Protein AF-D2PUD0-F1 (afdb_monomer_lite)

pLDDT: mean 95.48, std 6.86, range [50.84, 98.81]

Foldseek 3Di:
DDQFDFLFDFDPPFDPVLLVVLVVLVVVLVVLVVVLVVLVVVQVVVVVVLVCLVVVLVVCVVVVNPVVSVCCVVPPRPDAPDPPDRSVVVSVCCCVPPNVVSVVVSQVSCCPRGVSGPPPVVRVVLRVPADPPDPPSDRD

Sequence (140 aa):
MEEKPSPRPRPEGVTDETVQAIGRLTHAMETVIRARGYLYGFHELTGRADNELDEVVELFRTAGHEQFAATIERELLGRNVIDRHWTFQIVDDYDENYFDLFVSLERRAREELADGVKHLREAEMKRDRTTSGKPGHELL

Organism: Kribbella flavida (strain DSM 17836 / JCM 10339 / NBRC 14399) (NCBI:txid479435)

Radius of gyration: 25.52 Å; chains: 1; bounding box: 47×35×74 Å

Structure (mmCIF, N/CA/C/O backbone):
data_AF-D2PUD0-F1
#
_entry.id   AF-D2PUD0-F1
#
loop_
_atom_site.group_PDB
_atom_site.id
_atom_site.type_symbol
_atom_site.label_atom_id
_atom_site.label_alt_id
_atom_site.label_comp_id
_atom_site.label_asym_id
_atom_site.label_entity_id
_atom_site.label_seq_id
_atom_site.pdbx_PDB_ins_code
_atom_site.Cartn_x
_atom_site.Cartn_y
_atom_site.Cartn_z
_atom_site.occupancy
_atom_site.B_iso_or_equiv
_atom_site.auth_seq_id
_atom_site.auth_comp_id
_atom_site.auth_asym_id
_atom_site.auth_atom_id
_atom_site.pdbx_PDB_model_num
ATOM 1 N N . MET A 1 1 ? 19.814 3.525 -41.397 1.00 50.84 1 MET A N 1
ATOM 2 C CA . MET A 1 1 ? 19.842 4.455 -40.250 1.00 50.84 1 MET A CA 1
ATOM 3 C C . MET A 1 1 ? 20.317 3.646 -39.068 1.00 50.84 1 MET A C 1
ATOM 5 O O . MET A 1 1 ? 19.735 2.599 -38.832 1.00 50.84 1 MET A O 1
ATOM 9 N N . GLU A 1 2 ? 21.397 4.067 -38.423 1.00 60.19 2 GLU A N 1
ATOM 10 C CA . GLU A 1 2 ? 21.911 3.412 -37.218 1.00 60.19 2 GLU A CA 1
ATOM 11 C C . GLU A 1 2 ? 20.853 3.509 -36.109 1.00 60.19 2 GLU A C 1
ATOM 13 O O . GLU A 1 2 ? 20.222 4.560 -35.942 1.00 60.19 2 GLU A O 1
ATOM 18 N N . GLU A 1 3 ? 20.573 2.396 -35.434 1.00 67.38 3 GLU A N 1
ATOM 19 C CA . GLU A 1 3 ? 19.573 2.362 -34.370 1.00 67.38 3 GLU A CA 1
ATOM 20 C C . GLU A 1 3 ? 20.070 3.210 -33.193 1.00 67.38 3 GLU A C 1
ATOM 22 O O . GLU A 1 3 ? 21.234 3.129 -32.801 1.00 67.38 3 GLU A O 1
ATOM 27 N N . LYS A 1 4 ? 19.209 4.077 -32.647 1.00 79.69 4 LYS A N 1
ATOM 28 C CA . LYS A 1 4 ? 19.592 4.910 -31.499 1.00 79.69 4 LYS A CA 1
ATOM 29 C C . LYS A 1 4 ? 19.925 3.999 -30.305 1.00 79.69 4 LYS A C 1
ATOM 31 O O . LYS A 1 4 ? 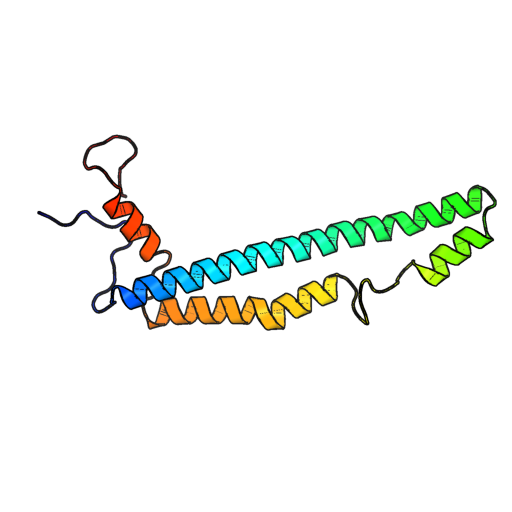19.224 3.011 -30.098 1.00 79.69 4 LYS A O 1
ATOM 36 N N . PRO A 1 5 ? 20.926 4.331 -29.476 1.00 84.25 5 PRO A N 1
ATOM 37 C CA . PRO A 1 5 ? 21.213 3.547 -28.278 1.00 84.25 5 PRO A CA 1
ATOM 38 C C . PRO A 1 5 ? 20.017 3.576 -27.317 1.00 84.25 5 PRO A C 1
ATOM 40 O O . PRO A 1 5 ? 19.378 4.614 -27.159 1.00 84.25 5 PRO A O 1
ATOM 43 N N . SER A 1 6 ? 19.695 2.447 -26.680 1.00 87.62 6 SER A N 1
ATOM 44 C CA . SER A 1 6 ? 18.706 2.385 -25.593 1.00 87.62 6 SER A CA 1
ATOM 45 C C . SER A 1 6 ? 19.424 2.446 -24.244 1.00 87.62 6 SER A C 1
ATOM 47 O O . SER A 1 6 ? 20.407 1.724 -24.078 1.00 87.62 6 SER A O 1
ATOM 49 N N . PRO A 1 7 ? 18.914 3.197 -23.245 1.00 89.44 7 PRO A N 1
ATOM 50 C CA . PRO A 1 7 ? 19.453 3.166 -21.881 1.00 89.44 7 PRO A CA 1
ATOM 51 C C . PRO A 1 7 ? 19.454 1.763 -21.271 1.00 89.44 7 PRO A C 1
ATOM 53 O O . PRO A 1 7 ? 20.239 1.474 -20.372 1.00 89.44 7 PRO A O 1
ATOM 56 N N . ARG A 1 8 ? 18.539 0.902 -21.736 1.00 92.69 8 ARG A N 1
ATOM 57 C CA . ARG A 1 8 ? 18.497 -0.520 -21.403 1.00 92.69 8 ARG A CA 1
ATOM 58 C C . ARG A 1 8 ? 18.294 -1.318 -22.688 1.00 92.69 8 ARG A C 1
ATOM 60 O O . ARG A 1 8 ? 17.166 -1.365 -23.186 1.00 92.69 8 ARG A O 1
ATOM 67 N N . PRO A 1 9 ? 19.370 -1.864 -23.277 1.00 92.00 9 PRO A N 1
ATOM 68 C CA . PRO A 1 9 ? 19.272 -2.682 -24.477 1.00 92.00 9 PRO A CA 1
ATOM 69 C C . PRO A 1 9 ? 18.364 -3.890 -24.246 1.00 92.00 9 PRO A C 1
ATOM 71 O O . PRO A 1 9 ? 18.405 -4.511 -23.182 1.00 92.00 9 PRO A O 1
ATOM 74 N N . ARG A 1 10 ? 17.540 -4.203 -25.247 1.00 94.38 10 ARG A N 1
ATOM 75 C CA . ARG A 1 10 ? 16.699 -5.397 -25.238 1.00 94.38 10 ARG A CA 1
ATOM 76 C C . ARG A 1 10 ? 17.583 -6.646 -25.340 1.00 94.38 10 ARG A C 1
ATOM 78 O O . ARG A 1 10 ? 18.421 -6.681 -26.242 1.00 94.38 10 ARG A O 1
ATOM 85 N N . PRO A 1 11 ? 17.400 -7.654 -24.468 1.00 95.50 11 PRO A N 1
ATOM 86 C CA . PRO A 1 11 ? 18.106 -8.920 -24.609 1.00 95.50 11 PRO A CA 1
ATOM 87 C C . PRO A 1 11 ? 17.747 -9.652 -25.907 1.00 95.50 11 PRO A C 1
ATOM 89 O O . PRO A 1 11 ? 16.651 -9.499 -26.451 1.00 95.50 11 PRO A O 1
ATOM 92 N N . GLU A 1 12 ? 18.679 -10.457 -26.408 1.00 94.25 12 GLU A N 1
ATOM 93 C CA . GLU A 1 12 ? 18.486 -11.214 -27.643 1.00 94.25 12 GLU A CA 1
ATOM 94 C C . GLU A 1 12 ? 17.327 -12.217 -27.506 1.00 94.25 12 GLU A C 1
ATOM 96 O O . GLU A 1 12 ? 17.143 -12.846 -26.468 1.00 94.25 12 GLU A O 1
ATOM 101 N N . GLY A 1 13 ? 16.514 -12.357 -28.556 1.00 94.38 13 GLY A N 1
ATOM 102 C CA . GLY A 1 13 ? 15.377 -13.286 -28.570 1.00 94.38 13 GLY A CA 1
ATOM 103 C C . GLY A 1 13 ? 14.120 -12.804 -27.833 1.00 94.38 13 GLY A C 1
ATOM 104 O O . GLY A 1 13 ? 13.077 -13.449 -27.943 1.00 94.38 13 GLY A O 1
ATOM 105 N N . VAL A 1 14 ? 14.163 -11.658 -27.144 1.00 97.31 14 VAL A N 1
ATOM 106 C CA . VAL A 1 14 ? 12.978 -11.061 -26.510 1.00 97.31 14 VAL A CA 1
ATOM 107 C C . VAL A 1 14 ? 12.093 -10.398 -27.572 1.00 97.31 14 VAL A C 1
ATOM 109 O O . VAL A 1 14 ? 12.533 -9.528 -28.325 1.00 97.31 14 VAL A O 1
ATOM 112 N N . THR A 1 15 ? 10.824 -10.805 -27.638 1.00 97.31 15 THR A N 1
ATOM 113 C CA . THR A 1 15 ? 9.852 -10.277 -28.613 1.00 97.31 15 THR A CA 1
ATOM 114 C C . THR A 1 15 ? 9.244 -8.950 -28.163 1.00 97.31 15 THR A C 1
ATOM 116 O O . THR A 1 15 ? 9.228 -8.639 -26.969 1.00 97.31 15 THR A O 1
ATOM 119 N N . ASP A 1 16 ? 8.682 -8.183 -29.102 1.00 96.38 16 ASP A N 1
ATOM 120 C CA . ASP A 1 16 ? 7.908 -6.983 -28.770 1.00 96.38 16 ASP A CA 1
ATOM 121 C C . ASP A 1 16 ? 6.750 -7.329 -27.829 1.00 96.38 16 ASP A C 1
ATOM 123 O O . ASP A 1 16 ? 6.557 -6.661 -26.816 1.00 96.38 16 ASP A O 1
ATOM 127 N N . GLU A 1 17 ? 6.004 -8.399 -28.109 1.00 98.12 17 GLU A N 1
ATOM 128 C CA . GLU A 1 17 ? 4.888 -8.861 -27.284 1.00 98.12 17 GLU A CA 1
ATOM 129 C C . GLU A 1 17 ? 5.330 -9.147 -25.845 1.00 98.12 17 GLU A C 1
ATOM 131 O O . GLU A 1 17 ? 4.647 -8.734 -24.905 1.00 98.12 17 GLU A O 1
ATOM 136 N N . THR A 1 18 ? 6.496 -9.777 -25.659 1.00 98.00 18 THR A N 1
ATOM 137 C CA . THR A 1 18 ? 7.092 -10.018 -24.338 1.00 98.00 18 THR A CA 1
ATOM 138 C C . THR A 1 18 ? 7.411 -8.705 -23.621 1.00 98.00 18 THR A C 1
ATOM 140 O O . THR A 1 18 ? 7.010 -8.529 -22.468 1.00 98.00 18 THR A O 1
ATOM 143 N N . VAL A 1 19 ? 8.060 -7.746 -24.294 1.00 97.56 19 VAL A N 1
ATOM 144 C CA . VAL A 1 19 ? 8.350 -6.421 -23.711 1.00 97.56 19 VAL A CA 1
ATOM 145 C C . VAL A 1 19 ? 7.060 -5.702 -23.310 1.00 97.56 19 VAL A C 1
ATOM 147 O O . VAL A 1 19 ? 6.970 -5.115 -22.227 1.00 97.56 19 VAL A O 1
ATOM 150 N N . GLN A 1 20 ? 6.033 -5.762 -24.160 1.00 97.62 20 GLN A N 1
ATOM 151 C CA . GLN A 1 20 ? 4.740 -5.155 -23.871 1.00 97.62 20 GLN A CA 1
ATOM 152 C C . GLN A 1 20 ? 4.045 -5.826 -22.683 1.00 97.62 20 GLN A C 1
ATOM 154 O O . GLN A 1 20 ? 3.534 -5.114 -21.818 1.00 97.62 20 GLN A O 1
ATOM 159 N N . ALA A 1 21 ? 4.040 -7.158 -22.615 1.00 98.19 21 ALA A N 1
ATOM 160 C CA . ALA A 1 21 ? 3.415 -7.911 -21.534 1.00 98.19 21 ALA A CA 1
ATOM 161 C C . ALA A 1 21 ? 4.079 -7.625 -20.180 1.00 98.19 21 ALA A C 1
ATOM 163 O O . ALA A 1 21 ? 3.379 -7.286 -19.226 1.00 98.19 21 ALA A O 1
ATOM 164 N N . ILE A 1 22 ? 5.416 -7.669 -20.112 1.00 97.88 22 ILE A N 1
ATOM 165 C CA . ILE A 1 22 ? 6.168 -7.355 -18.887 1.00 97.88 22 ILE A CA 1
ATOM 166 C C . ILE A 1 22 ? 5.899 -5.913 -18.460 1.00 97.88 22 ILE A C 1
ATOM 168 O O . ILE A 1 22 ? 5.521 -5.685 -17.317 1.00 97.88 22 ILE A O 1
ATOM 172 N N . GLY A 1 23 ? 5.986 -4.943 -19.377 1.00 97.06 23 GLY A N 1
ATOM 173 C CA . GLY A 1 23 ? 5.694 -3.544 -19.045 1.00 97.06 23 GLY A CA 1
ATOM 174 C C . GLY A 1 23 ? 4.265 -3.337 -18.522 1.00 97.06 23 GLY A C 1
ATOM 175 O O . GLY A 1 23 ? 4.042 -2.563 -17.593 1.00 97.06 23 GLY A O 1
ATOM 176 N N . ARG A 1 24 ? 3.277 -4.060 -19.068 1.00 98.25 24 ARG A N 1
ATOM 1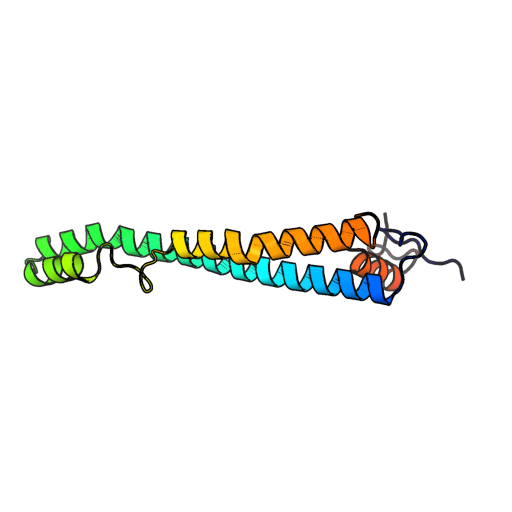77 C CA . ARG A 1 24 ? 1.891 -4.017 -18.568 1.00 98.25 24 ARG A CA 1
ATOM 178 C C . ARG A 1 24 ? 1.747 -4.663 -17.193 1.00 98.25 24 ARG A C 1
ATOM 180 O O . ARG A 1 24 ? 0.995 -4.128 -16.380 1.00 98.25 24 ARG A O 1
ATOM 187 N N . LEU A 1 25 ? 2.458 -5.757 -16.926 1.00 98.38 25 LEU A N 1
ATOM 188 C CA . LEU A 1 25 ? 2.496 -6.396 -15.611 1.00 98.38 25 LEU A CA 1
ATOM 189 C C . LEU A 1 25 ? 3.143 -5.477 -14.565 1.00 98.38 25 LEU A C 1
ATOM 191 O O . LEU A 1 25 ? 2.553 -5.260 -13.510 1.00 98.38 25 LEU A O 1
ATOM 195 N N . THR A 1 26 ? 4.286 -4.860 -14.879 1.00 97.69 26 THR A N 1
ATOM 196 C CA . THR A 1 26 ? 4.946 -3.878 -14.005 1.00 97.69 26 THR A CA 1
ATOM 197 C C . THR A 1 26 ? 4.028 -2.687 -13.719 1.00 97.69 26 THR A C 1
ATOM 199 O O . THR A 1 26 ? 3.847 -2.323 -12.562 1.00 97.69 26 THR A O 1
ATOM 202 N N . HIS A 1 27 ? 3.355 -2.126 -14.728 1.00 98.06 27 HIS A N 1
ATOM 203 C CA . HIS A 1 27 ? 2.403 -1.028 -14.517 1.00 98.06 27 HIS A CA 1
ATOM 204 C C . HIS A 1 27 ? 1.197 -1.436 -13.645 1.00 98.06 27 HIS A C 1
ATOM 206 O O . HIS A 1 27 ? 0.694 -0.649 -12.836 1.00 98.06 27 HIS A O 1
ATOM 212 N N . ALA A 1 28 ? 0.714 -2.673 -13.787 1.00 98.44 28 ALA A N 1
ATOM 213 C CA . ALA A 1 28 ? -0.322 -3.200 -12.904 1.00 98.44 28 ALA A CA 1
ATOM 214 C C . ALA A 1 28 ? 0.194 -3.322 -11.457 1.00 98.44 28 ALA A C 1
ATOM 216 O O . ALA A 1 28 ? -0.485 -2.867 -10.539 1.00 98.44 28 ALA A O 1
ATOM 217 N N . MET A 1 29 ? 1.424 -3.810 -11.257 1.00 98.19 29 MET A N 1
ATOM 218 C CA . MET A 1 29 ? 2.074 -3.864 -9.942 1.00 98.19 29 MET A CA 1
ATOM 219 C C . MET A 1 29 ? 2.222 -2.468 -9.325 1.00 98.19 29 MET A C 1
ATOM 221 O O . MET A 1 29 ? 1.886 -2.269 -8.164 1.00 98.19 29 MET A O 1
ATOM 225 N N . GLU A 1 30 ? 2.649 -1.469 -10.097 1.00 98.00 30 GLU A N 1
ATOM 226 C CA . GLU A 1 30 ? 2.740 -0.072 -9.646 1.00 98.00 30 GLU A CA 1
ATOM 227 C C . GLU A 1 30 ? 1.382 0.493 -9.210 1.00 98.00 30 GLU A C 1
ATOM 229 O O . GLU A 1 30 ? 1.293 1.273 -8.259 1.00 98.00 30 GLU A O 1
ATOM 234 N N . THR A 1 31 ? 0.302 0.073 -9.868 1.00 98.56 31 THR A N 1
ATOM 235 C CA . THR A 1 31 ? -1.059 0.432 -9.458 1.00 98.56 31 THR A CA 1
ATOM 236 C C . THR A 1 31 ? -1.419 -0.215 -8.116 1.00 98.56 31 THR A C 1
ATOM 238 O O . THR A 1 31 ? -1.953 0.463 -7.238 1.00 98.56 31 THR A O 1
ATOM 241 N N . VAL A 1 32 ? -1.060 -1.486 -7.912 1.00 98.44 32 VAL A N 1
ATOM 242 C CA . VAL A 1 32 ? -1.238 -2.199 -6.634 1.00 98.44 32 VAL A CA 1
ATOM 243 C C . VAL A 1 32 ? -0.391 -1.571 -5.519 1.00 98.44 32 VAL A C 1
ATOM 245 O O . VAL A 1 32 ? -0.889 -1.427 -4.405 1.00 98.44 32 VAL A O 1
ATOM 248 N N . ILE A 1 33 ? 0.833 -1.107 -5.806 1.00 98.56 33 ILE A N 1
ATOM 249 C CA . ILE A 1 33 ? 1.678 -0.357 -4.855 1.00 98.56 33 ILE A CA 1
ATOM 250 C C . ILE A 1 33 ? 0.965 0.917 -4.382 1.00 98.56 33 ILE A C 1
ATOM 252 O O . ILE A 1 33 ? 0.982 1.237 -3.194 1.00 98.56 33 ILE A O 1
ATOM 256 N N . ARG A 1 34 ? 0.301 1.648 -5.287 1.00 98.69 34 ARG A N 1
ATOM 257 C CA . ARG A 1 34 ? -0.482 2.839 -4.909 1.00 98.69 34 ARG A CA 1
ATOM 258 C C . ARG A 1 34 ? -1.691 2.477 -4.050 1.00 98.69 34 ARG A C 1
ATOM 260 O O . ARG A 1 34 ? -1.937 3.153 -3.056 1.00 98.69 34 ARG A O 1
ATOM 267 N N . ALA A 1 35 ? -2.407 1.406 -4.397 1.00 98.50 35 ALA A N 1
ATOM 268 C CA . ALA A 1 35 ? -3.514 0.896 -3.588 1.00 98.50 35 ALA A CA 1
ATOM 269 C C . ALA A 1 35 ? -3.054 0.512 -2.170 1.00 98.50 35 ALA A C 1
ATOM 271 O O . ALA A 1 35 ? -3.671 0.929 -1.193 1.00 98.50 35 ALA A O 1
ATOM 272 N N . ARG A 1 36 ? -1.908 -0.172 -2.058 1.00 98.31 36 ARG A N 1
ATOM 273 C CA . ARG A 1 36 ? -1.244 -0.472 -0.783 1.00 98.31 36 ARG A CA 1
ATOM 274 C C . ARG A 1 36 ? -0.951 0.803 0.007 1.00 98.31 36 ARG A C 1
ATOM 276 O O . ARG A 1 36 ? -1.253 0.873 1.190 1.00 98.31 36 ARG A O 1
ATOM 283 N N . GLY A 1 37 ? -0.435 1.844 -0.647 1.00 98.56 37 GLY A N 1
ATOM 284 C CA . GLY A 1 37 ? -0.217 3.149 -0.015 1.00 98.56 37 GLY A CA 1
ATOM 285 C C . GLY A 1 37 ? -1.481 3.737 0.627 1.00 98.56 37 GLY A C 1
ATOM 286 O O . GLY A 1 37 ? -1.409 4.266 1.735 1.00 98.56 37 GLY A O 1
ATOM 287 N N . TYR A 1 38 ? -2.647 3.592 -0.011 1.00 98.62 38 TYR A N 1
ATOM 288 C CA . TYR A 1 38 ? -3.917 4.024 0.583 1.00 98.62 38 TYR A CA 1
ATOM 289 C C . TYR A 1 38 ? -4.323 3.196 1.806 1.00 98.62 38 TYR A C 1
ATOM 291 O O . TYR A 1 38 ? -4.887 3.768 2.733 1.00 98.62 38 TYR A O 1
ATOM 299 N N . LEU A 1 39 ? -4.012 1.895 1.853 1.00 98.31 39 LEU A N 1
ATOM 300 C CA . LEU A 1 39 ? -4.260 1.068 3.042 1.00 98.31 39 LEU A CA 1
ATOM 301 C C . LEU A 1 39 ? -3.393 1.490 4.229 1.00 98.31 39 LEU A C 1
ATOM 303 O O . LEU A 1 39 ? -3.894 1.583 5.345 1.00 98.31 39 LEU A O 1
ATOM 307 N N . TYR A 1 40 ? -2.124 1.819 3.987 1.00 98.62 40 TYR A N 1
ATOM 308 C CA . TYR A 1 40 ? -1.250 2.361 5.031 1.00 98.62 40 TYR A CA 1
ATOM 309 C C . TYR A 1 40 ? -1.740 3.719 5.538 1.00 98.62 40 TYR A C 1
ATOM 311 O O . TYR A 1 40 ? -1.808 3.931 6.746 1.00 98.62 40 TYR A O 1
ATOM 319 N N . GLY A 1 41 ? -2.146 4.611 4.629 1.00 98.75 41 GLY A N 1
ATOM 320 C CA . GLY A 1 41 ? -2.747 5.891 5.011 1.00 98.75 41 GLY A CA 1
ATOM 321 C C . GLY A 1 41 ? -4.052 5.714 5.793 1.00 98.75 41 GLY A C 1
ATOM 322 O O . GLY A 1 41 ? -4.272 6.397 6.787 1.00 98.75 41 GLY A O 1
ATOM 323 N N . PHE A 1 42 ? -4.901 4.768 5.390 1.00 98.62 42 PHE A N 1
ATOM 324 C CA . PHE A 1 42 ? -6.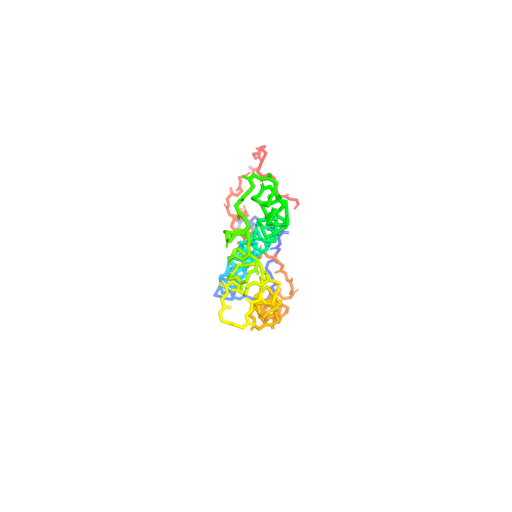104 4.392 6.132 1.00 98.62 42 PHE A CA 1
ATOM 325 C C . PHE A 1 42 ? -5.764 3.894 7.544 1.00 98.62 42 PHE A C 1
ATOM 327 O O . PHE A 1 42 ? -6.332 4.393 8.512 1.00 98.62 42 PHE A O 1
ATOM 334 N N . HIS A 1 43 ? -4.805 2.973 7.675 1.00 98.56 43 HIS A N 1
ATOM 335 C CA . HIS A 1 43 ? -4.357 2.453 8.965 1.00 98.56 43 HIS A CA 1
ATOM 336 C C . HIS A 1 43 ? -3.856 3.560 9.900 1.00 98.56 43 HIS A C 1
ATOM 338 O O . HIS A 1 43 ? -4.321 3.643 11.038 1.00 98.56 43 HIS A O 1
ATOM 344 N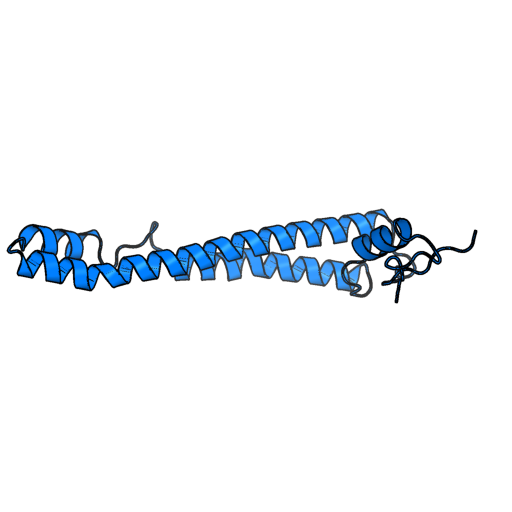 N . GLU A 1 44 ? -2.974 4.436 9.413 1.00 98.62 44 GLU A N 1
ATOM 345 C CA . GLU A 1 44 ? -2.436 5.556 10.190 1.00 98.62 44 GLU A CA 1
ATOM 346 C C . GLU A 1 44 ? -3.544 6.518 10.638 1.00 98.62 44 GLU A C 1
ATOM 348 O O . GLU A 1 44 ? -3.660 6.833 11.823 1.00 98.62 44 GLU A O 1
ATOM 353 N N . LEU A 1 45 ? -4.379 6.978 9.700 1.00 98.75 45 LEU A N 1
ATOM 354 C CA . LEU A 1 45 ? -5.412 7.974 9.983 1.00 98.75 45 LEU A CA 1
ATOM 355 C C . LEU A 1 45 ? -6.477 7.438 10.940 1.00 98.75 45 LEU A C 1
ATOM 357 O O . LEU A 1 45 ? -6.914 8.164 11.833 1.00 98.75 45 LEU A O 1
ATOM 361 N N . THR A 1 46 ? -6.881 6.178 10.784 1.00 98.56 46 THR A N 1
ATOM 362 C CA . THR A 1 46 ? -7.848 5.559 11.690 1.00 98.56 46 THR A CA 1
ATOM 363 C C . THR A 1 46 ? -7.248 5.293 13.063 1.00 98.56 46 THR A C 1
ATOM 365 O O . THR A 1 46 ? -7.902 5.599 14.052 1.00 98.56 46 THR A O 1
ATOM 368 N N . GLY A 1 47 ? -6.009 4.796 13.147 1.00 98.12 47 GLY A N 1
ATOM 369 C CA . GLY A 1 47 ? -5.334 4.609 14.434 1.00 98.12 47 GLY A CA 1
ATOM 370 C C . GLY A 1 47 ? -5.153 5.929 15.185 1.00 98.12 47 GLY A C 1
ATOM 371 O O . GLY A 1 47 ? -5.383 5.998 16.387 1.00 98.12 47 GLY A O 1
ATOM 372 N N . ARG A 1 48 ? -4.830 7.014 14.469 1.00 98.38 48 ARG A N 1
ATOM 373 C CA . ARG A 1 48 ? -4.787 8.353 15.059 1.00 98.38 48 ARG A CA 1
ATOM 374 C C . ARG A 1 48 ? -6.147 8.772 15.610 1.00 98.38 48 ARG A C 1
ATOM 376 O O . ARG A 1 48 ? -6.196 9.241 16.734 1.00 98.38 48 ARG A O 1
ATOM 383 N N . ALA A 1 49 ? -7.223 8.616 14.840 1.00 98.19 49 ALA A N 1
ATOM 384 C CA . ALA A 1 49 ? -8.564 8.982 15.294 1.00 98.19 49 ALA A CA 1
ATOM 385 C C . ALA A 1 49 ? -9.036 8.141 16.494 1.00 98.19 49 ALA A C 1
ATOM 387 O O . ALA A 1 49 ? -9.702 8.677 17.373 1.00 98.19 49 ALA A O 1
ATOM 388 N N . ASP A 1 50 ? -8.680 6.854 16.537 1.00 98.00 50 ASP A N 1
ATOM 389 C CA . ASP A 1 50 ? -8.981 5.958 17.659 1.00 98.00 50 ASP A CA 1
ATOM 390 C C . ASP A 1 50 ? -8.250 6.392 18.941 1.00 98.00 50 ASP A C 1
ATOM 392 O O . ASP A 1 50 ? -8.872 6.480 19.993 1.00 98.00 50 ASP A O 1
ATOM 396 N N . ASN A 1 51 ? -6.978 6.798 18.842 1.00 97.44 51 ASN A N 1
ATOM 397 C CA . ASN A 1 51 ? -6.211 7.307 19.988 1.00 97.44 51 ASN A CA 1
ATOM 398 C C . ASN A 1 51 ? -6.806 8.585 20.611 1.00 97.44 51 ASN A C 1
ATOM 400 O O . ASN A 1 51 ? -6.641 8.820 21.804 1.00 97.44 51 ASN A O 1
ATOM 404 N N . GLU A 1 52 ? -7.492 9.425 19.830 1.00 98.31 52 GLU A N 1
ATOM 405 C CA . GLU A 1 52 ? -8.158 10.626 20.363 1.00 98.31 52 GLU A CA 1
ATOM 406 C C . GLU A 1 52 ? -9.354 10.262 21.268 1.00 98.31 52 GLU A C 1
ATOM 408 O O . GLU A 1 52 ? -9.802 11.086 22.067 1.00 98.31 52 GLU A O 1
ATOM 413 N N . LEU A 1 53 ? -9.895 9.038 21.164 1.00 98.25 53 LEU A N 1
ATOM 414 C CA . LEU A 1 53 ? -11.090 8.637 21.909 1.00 98.25 53 LEU A CA 1
ATOM 415 C C . LEU A 1 53 ? -10.862 8.588 23.420 1.00 98.25 53 LEU A C 1
ATOM 417 O O . LEU A 1 53 ? -11.801 8.885 24.157 1.00 98.25 53 LEU A O 1
ATOM 421 N N . ASP A 1 54 ? -9.645 8.284 23.878 1.00 97.50 54 ASP A N 1
ATOM 422 C CA . ASP A 1 54 ? -9.306 8.313 25.304 1.00 97.50 54 ASP A CA 1
ATOM 423 C C . ASP A 1 54 ? -9.547 9.713 25.892 1.00 97.50 54 ASP A C 1
ATOM 425 O O . ASP A 1 54 ? -10.259 9.873 26.887 1.00 97.50 54 ASP A O 1
ATOM 429 N N . GLU A 1 55 ? -9.027 10.754 25.232 1.00 98.38 55 GLU A N 1
ATOM 430 C CA . GLU A 1 55 ? -9.227 12.143 25.657 1.00 98.38 55 GLU A CA 1
ATOM 431 C C . GLU A 1 55 ? -10.693 12.567 25.515 1.00 98.38 55 GLU A C 1
ATOM 433 O O . GLU A 1 55 ? -11.250 13.191 26.419 1.00 98.38 55 GLU A O 1
ATOM 438 N N . VAL A 1 56 ? -11.358 12.194 24.417 1.00 98.50 56 VAL A N 1
ATOM 439 C CA . VAL A 1 56 ? -12.784 12.495 24.208 1.00 98.50 56 VAL A CA 1
ATOM 440 C C . VAL A 1 56 ? -13.643 11.928 25.340 1.00 98.50 56 VAL A C 1
ATOM 442 O O . VAL A 1 56 ? -14.523 12.624 25.854 1.00 98.50 56 VAL A O 1
ATOM 445 N N . VAL A 1 57 ? -13.395 10.682 25.746 1.00 98.69 57 VAL A N 1
ATOM 446 C CA . VAL A 1 57 ? -14.112 10.028 26.843 1.00 98.69 57 VAL A CA 1
ATOM 447 C C . VAL A 1 57 ? -13.884 10.786 28.155 1.00 98.69 57 VAL A C 1
ATOM 449 O O . VAL A 1 57 ? -14.861 11.129 28.827 1.00 98.69 57 VAL A O 1
ATOM 452 N N . GLU A 1 58 ? -12.639 11.127 28.490 1.00 98.62 58 GLU A N 1
ATOM 453 C CA . GLU A 1 58 ? -12.315 11.899 29.700 1.00 98.62 58 GLU A CA 1
ATOM 454 C C . GLU A 1 58 ? -12.944 13.299 29.706 1.00 98.62 58 GLU A C 1
ATOM 456 O O . GLU A 1 58 ? -13.460 13.760 30.732 1.00 98.62 58 GLU A O 1
ATOM 461 N N . LEU A 1 59 ? -12.977 13.974 28.554 1.00 98.81 59 LEU A N 1
ATOM 462 C CA . LEU A 1 59 ? -13.630 15.273 28.407 1.00 98.81 59 LEU A CA 1
ATOM 463 C C . LEU A 1 59 ? -15.142 15.174 28.635 1.00 98.81 59 LEU A C 1
ATOM 465 O O . LEU A 1 59 ? -15.708 16.019 29.333 1.00 98.81 59 LEU A O 1
ATOM 469 N N . PHE A 1 60 ? -15.807 14.135 28.117 1.00 98.81 60 PHE A N 1
ATOM 470 C CA . PHE A 1 60 ? -17.231 13.916 28.388 1.00 98.81 60 PHE A CA 1
ATOM 471 C C . PHE A 1 60 ? -17.502 13.629 29.869 1.00 98.81 60 PHE A C 1
ATOM 473 O O . PHE A 1 60 ? -18.468 14.173 30.410 1.00 98.81 60 PHE A O 1
ATOM 480 N N . ARG A 1 61 ? -16.656 12.836 30.543 1.00 98.69 61 ARG A N 1
ATOM 481 C CA . ARG A 1 61 ? -16.763 12.595 31.996 1.00 98.69 61 ARG A CA 1
ATOM 482 C C . ARG A 1 61 ? -16.612 13.895 32.783 1.00 98.69 61 ARG A C 1
ATOM 484 O O . ARG A 1 61 ? -17.489 14.259 33.563 1.00 98.69 61 ARG A O 1
ATOM 491 N N . THR A 1 62 ? -15.570 14.669 32.480 1.00 98.62 62 THR A N 1
ATOM 492 C CA . THR A 1 62 ? -15.298 15.976 33.105 1.00 98.62 62 THR A CA 1
ATOM 493 C C . THR A 1 62 ? -16.442 16.973 32.902 1.00 98.62 62 THR A C 1
ATOM 495 O O . THR A 1 62 ? -16.765 17.750 33.801 1.00 98.62 62 THR A O 1
ATOM 498 N N . ALA A 1 63 ? -17.098 16.933 31.742 1.00 98.75 63 ALA A N 1
ATOM 499 C CA . ALA A 1 63 ? -18.263 17.758 31.435 1.00 98.75 63 ALA A CA 1
ATOM 500 C C . ALA A 1 63 ? -19.571 17.277 32.105 1.00 98.75 63 ALA A C 1
ATOM 502 O O . ALA A 1 63 ? -20.609 17.918 31.942 1.00 98.75 63 ALA A O 1
ATOM 503 N N . GLY A 1 64 ? -19.554 16.169 32.856 1.00 98.69 64 GLY A N 1
ATOM 504 C CA . GLY A 1 64 ? -20.728 15.605 33.529 1.00 98.69 64 GLY A CA 1
ATOM 505 C C . GLY A 1 64 ? -21.603 14.711 32.642 1.00 98.69 64 GLY A C 1
ATOM 506 O O . GLY A 1 64 ? -22.736 14.396 33.010 1.00 98.69 64 GLY A O 1
ATOM 507 N N . HIS A 1 65 ? -21.107 14.282 31.479 1.00 98.75 65 HIS A N 1
ATOM 508 C CA . HIS A 1 65 ? -21.818 13.438 30.512 1.00 98.75 65 HIS A CA 1
ATOM 509 C C . HIS A 1 65 ? -21.411 11.956 30.602 1.00 98.75 65 HIS A C 1
ATOM 511 O O . HIS A 1 65 ? -21.161 11.301 29.589 1.00 98.75 65 HIS A O 1
ATOM 517 N N . GLU A 1 66 ? -21.403 11.406 31.818 1.00 98.69 66 GLU A N 1
ATOM 518 C CA . GLU A 1 66 ? -20.967 10.031 32.125 1.00 98.69 66 GLU A CA 1
ATOM 519 C C . GLU A 1 66 ? -21.618 8.954 31.245 1.00 98.69 66 GLU A C 1
ATOM 521 O O . GLU A 1 66 ? -20.951 8.065 30.721 1.00 98.69 66 GLU A O 1
ATOM 526 N N . GLN A 1 67 ? -22.932 9.044 31.019 1.00 98.62 67 GLN A N 1
ATOM 527 C CA . GLN A 1 67 ? -23.650 8.043 30.225 1.00 98.62 67 GLN A CA 1
ATOM 528 C C . GLN A 1 67 ? -23.204 8.030 28.754 1.00 98.62 67 GLN A C 1
ATOM 530 O O . GLN A 1 67 ? -23.204 6.975 28.112 1.00 98.62 67 GLN A O 1
ATOM 535 N N . PHE A 1 68 ? -22.824 9.191 28.214 1.00 98.62 68 PHE A N 1
ATOM 536 C CA . PHE A 1 68 ? -22.350 9.291 26.838 1.00 98.62 68 PHE A CA 1
ATOM 537 C C . PHE A 1 68 ? -20.900 8.813 26.720 1.00 98.62 68 PHE A C 1
ATOM 539 O O . PHE A 1 68 ? -20.609 8.013 25.834 1.00 98.62 68 PHE A O 1
ATOM 546 N N . ALA A 1 69 ? -20.037 9.190 27.670 1.00 98.81 69 ALA A N 1
ATOM 547 C CA . ALA A 1 69 ? -18.678 8.656 27.785 1.00 98.81 69 ALA A CA 1
ATOM 548 C C . ALA A 1 69 ? -18.677 7.115 27.832 1.00 98.81 69 ALA A C 1
ATOM 550 O O . ALA A 1 69 ? -18.022 6.468 27.017 1.00 98.81 69 ALA A O 1
ATOM 551 N N . ALA A 1 70 ? -19.514 6.521 28.691 1.00 98.62 70 ALA A N 1
ATOM 552 C CA . ALA A 1 70 ? -19.675 5.068 28.795 1.00 98.62 70 ALA A CA 1
ATOM 553 C C . ALA A 1 70 ? -20.241 4.416 27.519 1.00 98.62 70 ALA A C 1
ATOM 555 O O . ALA A 1 70 ? -20.038 3.227 27.280 1.00 98.62 70 ALA A O 1
ATOM 556 N N . THR A 1 71 ? -20.982 5.166 26.698 1.00 98.62 71 THR A N 1
ATOM 557 C CA . THR A 1 71 ? -21.475 4.667 25.406 1.00 98.62 71 THR A CA 1
ATOM 558 C C . THR A 1 71 ? -20.350 4.622 24.377 1.00 98.62 71 THR A C 1
ATOM 560 O O . THR A 1 71 ? -20.206 3.603 23.711 1.00 98.62 71 THR A O 1
ATOM 563 N N . ILE A 1 72 ? -19.520 5.667 24.285 1.00 98.56 72 ILE A N 1
ATOM 564 C CA . ILE A 1 72 ? -18.343 5.685 23.397 1.00 98.56 72 ILE A CA 1
ATOM 565 C C . ILE A 1 72 ? -17.378 4.555 23.769 1.00 98.56 72 ILE A C 1
ATOM 567 O O . ILE A 1 72 ? -16.982 3.775 22.905 1.00 98.56 72 ILE A O 1
ATOM 571 N N . GLU A 1 73 ? -17.059 4.424 25.055 1.00 98.19 73 GLU A N 1
ATOM 572 C CA . GLU A 1 73 ? -16.161 3.387 25.567 1.00 98.19 73 GLU A CA 1
ATOM 573 C C . GLU A 1 73 ? -16.685 1.970 25.286 1.00 98.19 73 GLU A C 1
ATOM 575 O O . GLU A 1 73 ? -15.926 1.089 24.900 1.00 98.19 73 GLU A O 1
ATOM 580 N N . ARG A 1 74 ? -17.999 1.742 25.425 1.00 98.38 74 ARG A N 1
ATOM 581 C CA . ARG A 1 74 ? -18.611 0.429 25.167 1.00 98.38 74 ARG A CA 1
ATOM 582 C C . ARG A 1 74 ? -18.738 0.102 23.679 1.00 98.38 74 ARG A C 1
ATOM 584 O O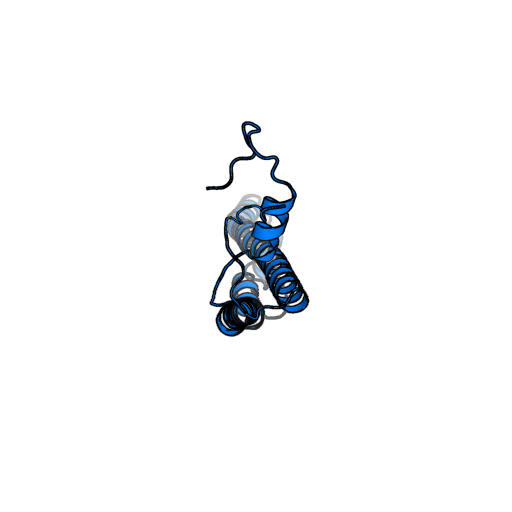 . ARG A 1 74 ? -18.649 -1.066 23.309 1.00 98.38 74 ARG A O 1
ATOM 591 N N . GLU A 1 75 ? -19.080 1.085 22.851 1.00 98.06 75 GLU A N 1
ATOM 592 C CA . GLU A 1 75 ? -19.564 0.833 21.486 1.00 98.06 75 GLU A CA 1
ATOM 593 C C . GLU A 1 75 ? -18.581 1.207 20.382 1.00 98.06 75 GLU A C 1
ATOM 595 O O . GLU A 1 75 ? -18.747 0.723 19.258 1.00 98.06 75 GLU A O 1
ATOM 600 N N . LEU A 1 76 ? -17.604 2.069 20.664 1.00 98.06 76 LEU A N 1
ATOM 601 C CA . LEU A 1 76 ? -16.665 2.579 19.669 1.00 98.06 76 LEU A CA 1
ATOM 602 C C . LEU A 1 76 ? -15.211 2.252 20.011 1.00 98.06 76 LEU A C 1
ATOM 604 O O . LEU A 1 76 ? -14.494 1.791 19.128 1.00 98.06 76 LEU A O 1
ATOM 608 N N . LEU A 1 77 ? -14.787 2.454 21.259 1.00 96.75 77 LEU A N 1
ATOM 609 C CA . LEU A 1 77 ? -13.400 2.224 21.661 1.00 96.75 77 LEU A CA 1
ATOM 610 C C . LEU A 1 77 ? -13.023 0.741 21.506 1.00 96.75 77 LEU A C 1
ATOM 612 O O . LEU A 1 77 ? -13.712 -0.149 22.006 1.00 96.75 77 LEU A O 1
ATOM 616 N N . GLY A 1 78 ? -11.948 0.470 20.759 1.00 92.62 78 GLY A N 1
ATOM 617 C CA . GLY A 1 78 ? -11.499 -0.892 20.448 1.00 92.62 78 GLY A CA 1
ATOM 618 C C . GLY A 1 78 ? -12.399 -1.665 19.472 1.00 92.62 78 GLY A C 1
ATOM 619 O O . GLY A 1 78 ? -12.220 -2.873 19.286 1.00 92.62 78 GLY A O 1
ATOM 620 N N . ARG A 1 79 ? -13.381 -1.011 18.841 1.00 97.56 79 ARG A N 1
ATOM 621 C CA . ARG A 1 79 ? -14.250 -1.642 17.843 1.00 97.56 79 ARG A CA 1
ATOM 622 C C . ARG A 1 79 ? -13.487 -1.885 16.545 1.00 97.56 79 ARG A C 1
ATOM 624 O O . ARG A 1 79 ? -12.933 -0.961 15.976 1.00 97.56 79 ARG A O 1
ATOM 631 N N . ASN A 1 80 ? -13.586 -3.090 15.986 1.00 98.38 80 ASN A N 1
ATOM 632 C CA . ASN A 1 80 ? -13.046 -3.377 14.654 1.00 98.38 80 ASN A CA 1
ATOM 633 C C . ASN A 1 80 ? -13.662 -2.485 13.552 1.00 98.38 80 ASN A C 1
ATOM 635 O O . ASN A 1 80 ? -14.881 -2.289 13.516 1.00 98.38 80 ASN A O 1
ATOM 639 N N . VAL A 1 81 ? -12.835 -1.997 12.617 1.00 97.88 81 VAL A N 1
ATOM 640 C CA . VAL A 1 81 ? -13.286 -1.135 11.502 1.00 97.88 81 VAL A CA 1
ATOM 641 C C . VAL A 1 81 ? -14.173 -1.870 10.499 1.00 97.88 81 VAL A C 1
ATOM 643 O O . VAL A 1 81 ? -15.049 -1.265 9.883 1.00 97.88 81 VAL A O 1
ATOM 646 N N . ILE A 1 82 ? -13.948 -3.174 10.340 1.00 97.25 82 ILE A N 1
ATOM 647 C CA . ILE A 1 82 ? -14.762 -4.105 9.556 1.00 97.25 82 ILE A CA 1
ATOM 648 C C . ILE A 1 82 ? -14.911 -5.406 10.346 1.00 97.25 82 ILE A C 1
ATOM 650 O O . ILE A 1 82 ? -14.275 -5.584 11.384 1.00 97.25 82 ILE A O 1
ATOM 654 N N . ASP A 1 83 ? -15.742 -6.333 9.869 1.00 97.00 83 ASP A N 1
ATOM 655 C CA . ASP A 1 83 ? -15.947 -7.600 10.572 1.00 97.00 83 ASP A CA 1
ATOM 656 C C . ASP A 1 83 ? -14.610 -8.306 10.858 1.00 97.00 83 ASP A C 1
ATOM 658 O O . ASP A 1 83 ? -13.825 -8.563 9.946 1.00 97.00 83 ASP A O 1
ATOM 662 N N . ARG A 1 84 ? -14.363 -8.590 12.143 1.00 96.50 84 ARG A N 1
ATOM 663 C CA . ARG A 1 84 ? -13.194 -9.311 12.683 1.00 96.50 84 ARG A CA 1
ATOM 664 C C . ARG A 1 84 ? -11.804 -8.695 12.460 1.00 96.50 84 ARG A C 1
ATOM 666 O O . ARG A 1 84 ? -10.837 -9.344 12.854 1.00 96.50 84 ARG A O 1
ATOM 673 N N . HIS A 1 85 ? -11.688 -7.492 11.893 1.00 98.38 85 HIS A N 1
ATOM 674 C CA . HIS A 1 85 ? -10.381 -6.908 11.571 1.00 98.38 85 HIS A CA 1
ATOM 675 C C . HIS A 1 85 ? -10.253 -5.460 12.030 1.00 98.38 85 HIS A C 1
ATOM 677 O O . HIS A 1 85 ? -11.058 -4.588 11.681 1.00 98.38 85 HIS A O 1
ATOM 683 N N . TRP A 1 86 ? -9.175 -5.204 12.761 1.00 98.62 86 TRP A N 1
ATOM 684 C CA . TRP A 1 86 ? -8.611 -3.876 12.898 1.00 98.62 86 TRP A CA 1
ATOM 685 C C . TRP A 1 86 ? -7.759 -3.519 11.674 1.00 98.62 86 TRP A C 1
ATOM 687 O O . TRP A 1 86 ? -7.496 -4.344 10.797 1.00 98.62 86 TRP A O 1
ATOM 697 N N . THR A 1 87 ? -7.340 -2.260 11.587 1.00 98.38 87 THR A N 1
ATOM 698 C CA . THR A 1 87 ? -6.720 -1.717 10.375 1.00 98.38 87 THR A CA 1
ATOM 699 C C . THR A 1 87 ? -5.387 -2.363 10.010 1.00 98.38 87 THR A C 1
ATOM 701 O O . THR A 1 87 ? -5.145 -2.564 8.824 1.00 98.38 87 THR A O 1
ATOM 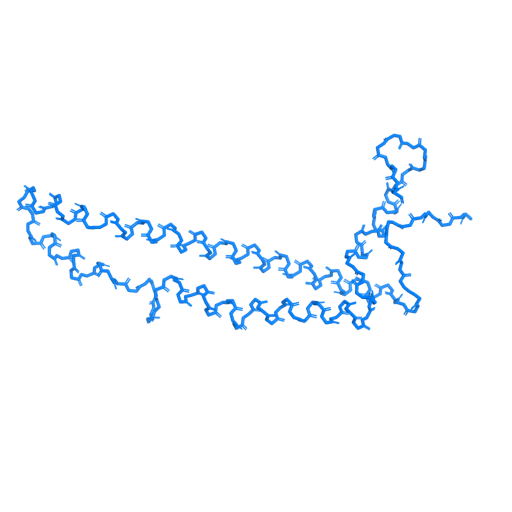704 N N . PHE A 1 88 ? -4.546 -2.737 10.983 1.00 98.06 88 PHE A N 1
ATOM 705 C CA . PHE A 1 88 ? -3.273 -3.408 10.677 1.00 98.06 88 PHE A CA 1
ATOM 706 C C . PHE A 1 88 ? -3.494 -4.804 10.083 1.00 98.06 88 PHE A C 1
ATOM 708 O O . PHE A 1 88 ? -2.794 -5.180 9.157 1.00 98.06 88 PHE A O 1
ATOM 715 N N . GLN A 1 89 ? -4.523 -5.528 10.531 1.00 98.50 89 GLN A N 1
ATOM 716 C CA . GLN A 1 89 ? -4.824 -6.864 10.009 1.00 98.50 89 GLN A CA 1
ATOM 717 C C . GLN A 1 89 ? -5.268 -6.800 8.544 1.00 98.50 89 GLN A C 1
ATOM 719 O O . GLN A 1 89 ? -4.923 -7.670 7.761 1.00 98.50 89 GLN A O 1
ATOM 724 N N . ILE A 1 90 ? -5.986 -5.739 8.151 1.00 98.50 90 ILE A N 1
ATOM 725 C CA . ILE A 1 90 ? -6.330 -5.503 6.740 1.00 98.50 90 ILE A CA 1
ATOM 726 C C . ILE A 1 90 ? -5.066 -5.267 5.900 1.00 98.50 90 ILE A C 1
ATOM 728 O O . ILE A 1 90 ? -4.995 -5.723 4.760 1.00 98.50 90 ILE A O 1
ATOM 732 N N . VAL A 1 91 ? -4.093 -4.523 6.439 1.00 98.62 91 VAL A N 1
ATOM 733 C CA . VAL A 1 91 ? -2.812 -4.270 5.763 1.00 98.62 91 VAL A CA 1
ATOM 734 C C . VAL A 1 91 ? -2.031 -5.573 5.610 1.00 98.62 91 VAL A C 1
ATOM 736 O O . VAL A 1 91 ? -1.631 -5.890 4.492 1.00 98.62 91 VAL A O 1
ATOM 739 N N . ASP A 1 92 ? -1.876 -6.332 6.695 1.00 98.50 92 ASP A N 1
ATOM 740 C CA . ASP A 1 92 ? -1.152 -7.605 6.706 1.00 98.50 92 ASP A CA 1
ATOM 741 C C . ASP A 1 92 ? -1.781 -8.601 5.720 1.00 98.50 92 ASP A C 1
ATOM 743 O O . ASP A 1 92 ? -1.094 -9.129 4.847 1.00 98.50 92 ASP A O 1
ATOM 747 N N . ASP A 1 93 ? -3.107 -8.775 5.760 1.00 98.19 93 ASP A N 1
ATOM 748 C CA . ASP A 1 93 ? -3.812 -9.684 4.853 1.00 98.19 93 ASP A CA 1
ATOM 749 C C . ASP A 1 93 ? -3.666 -9.270 3.382 1.00 98.19 93 ASP A C 1
ATOM 751 O O . ASP A 1 93 ? -3.537 -10.131 2.506 1.00 98.19 93 ASP A O 1
ATOM 755 N N . TYR A 1 94 ? -3.698 -7.968 3.080 1.00 98.50 94 TYR A N 1
ATOM 756 C CA . TYR A 1 94 ? -3.490 -7.478 1.717 1.00 98.50 94 TYR A CA 1
ATOM 757 C C . TYR A 1 94 ? -2.059 -7.737 1.236 1.00 98.50 94 TYR A C 1
ATOM 759 O O . TYR A 1 94 ? -1.853 -8.123 0.077 1.00 98.50 94 TYR A O 1
ATOM 767 N N . ASP A 1 95 ? -1.085 -7.529 2.120 1.00 98.50 95 ASP A N 1
ATOM 768 C CA . ASP A 1 95 ? 0.325 -7.720 1.820 1.00 98.50 95 ASP A CA 1
ATOM 769 C C . ASP A 1 95 ? 0.636 -9.191 1.533 1.00 98.50 95 ASP A C 1
ATOM 771 O O . ASP A 1 95 ? 1.104 -9.521 0.438 1.00 98.50 95 ASP A O 1
ATOM 775 N N . GLU A 1 96 ? 0.266 -10.076 2.458 1.00 98.31 96 GLU A N 1
ATOM 776 C CA . GLU A 1 96 ? 0.566 -11.505 2.385 1.00 98.31 96 GLU A CA 1
ATOM 777 C C . GLU A 1 96 ? -0.184 -12.211 1.245 1.00 98.31 96 GLU A C 1
ATOM 779 O O . GLU A 1 96 ? 0.379 -13.069 0.559 1.00 98.31 96 GLU A O 1
ATOM 784 N N . ASN A 1 97 ? -1.454 -11.862 1.006 1.00 96.81 97 ASN A N 1
ATOM 785 C CA . ASN A 1 97 ? -2.298 -12.626 0.080 1.00 96.81 97 ASN A CA 1
ATOM 786 C C . ASN A 1 97 ? -2.354 -12.060 -1.341 1.00 96.81 97 ASN A C 1
ATOM 788 O O . ASN A 1 97 ? -2.687 -12.796 -2.274 1.00 96.81 97 ASN A O 1
ATOM 792 N N . TYR A 1 98 ? -2.073 -10.768 -1.535 1.00 98.12 98 TYR A N 1
ATOM 793 C CA . TYR A 1 98 ? -2.235 -10.130 -2.843 1.00 98.12 98 TYR A CA 1
ATOM 794 C C . TYR A 1 98 ? -0.977 -9.412 -3.319 1.00 98.12 98 TYR A C 1
ATOM 796 O O . TYR A 1 98 ? -0.510 -9.670 -4.432 1.00 98.12 98 TYR A O 1
ATOM 804 N N . PHE A 1 99 ? -0.405 -8.532 -2.497 1.00 98.56 99 PHE A N 1
ATOM 805 C CA . PHE A 1 99 ? 0.747 -7.725 -2.891 1.00 98.56 99 PHE A CA 1
ATOM 806 C C . PHE A 1 99 ? 1.993 -8.574 -3.166 1.00 98.56 99 PHE A C 1
ATOM 808 O O . PHE A 1 99 ? 2.584 -8.456 -4.243 1.00 98.56 99 PHE A O 1
ATOM 815 N N . ASP A 1 100 ? 2.360 -9.464 -2.242 1.00 98.56 100 ASP A N 1
ATOM 816 C CA . ASP A 1 100 ? 3.576 -10.276 -2.346 1.00 98.56 100 ASP A CA 1
ATOM 817 C C . ASP A 1 100 ? 3.536 -11.224 -3.548 1.00 98.56 100 ASP A C 1
ATOM 819 O O . ASP A 1 100 ? 4.523 -11.381 -4.281 1.00 98.56 100 ASP A O 1
ATOM 823 N N . LEU A 1 101 ? 2.365 -11.801 -3.832 1.00 98.50 101 LEU A N 1
ATOM 824 C CA . LEU A 1 101 ? 2.158 -12.598 -5.037 1.00 98.50 101 LEU A CA 1
ATOM 825 C C . LEU A 1 101 ? 2.370 -11.754 -6.302 1.00 98.50 101 LEU A C 1
ATOM 827 O O . LEU A 1 101 ? 3.040 -12.197 -7.235 1.00 98.50 101 LEU A O 1
ATOM 831 N N . PHE A 1 102 ? 1.854 -10.525 -6.332 1.00 98.06 102 PHE A N 1
ATOM 832 C CA . PHE A 1 102 ? 2.020 -9.628 -7.474 1.00 98.06 102 PHE A CA 1
ATOM 833 C C . PHE A 1 102 ? 3.496 -9.292 -7.725 1.00 98.06 102 PHE A C 1
ATOM 835 O O . PHE A 1 102 ? 3.977 -9.391 -8.857 1.00 98.06 102 PHE A O 1
ATOM 842 N N . VAL A 1 103 ? 4.225 -8.938 -6.662 1.00 98.25 103 VAL A N 1
ATOM 843 C CA . VAL A 1 103 ? 5.655 -8.607 -6.722 1.00 98.25 103 VAL A CA 1
ATOM 844 C C . VAL A 1 103 ? 6.477 -9.814 -7.168 1.00 98.25 103 VAL A C 1
ATOM 846 O O . VAL A 1 103 ? 7.351 -9.684 -8.029 1.00 98.25 103 VAL A O 1
ATOM 849 N N . SER A 1 104 ? 6.194 -10.997 -6.619 1.00 98.44 104 SER A N 1
ATOM 850 C CA . SER A 1 104 ? 6.919 -12.218 -6.978 1.00 98.44 104 SER A CA 1
ATOM 851 C C . SER A 1 104 ? 6.709 -12.607 -8.445 1.00 98.44 104 SER A C 1
ATOM 853 O O . SER A 1 104 ? 7.681 -12.940 -9.126 1.00 98.44 104 SER A O 1
ATOM 855 N N . LEU A 1 105 ? 5.481 -12.504 -8.965 1.00 98.50 105 LEU A N 1
ATOM 856 C CA . LEU A 1 105 ? 5.175 -12.823 -10.360 1.00 98.50 105 LEU A CA 1
ATOM 857 C C . LEU A 1 105 ? 5.749 -11.797 -11.343 1.00 98.50 105 LEU A C 1
ATOM 859 O O . LEU A 1 105 ? 6.276 -12.207 -12.377 1.00 98.50 105 LEU A O 1
ATOM 863 N N . GLU A 1 106 ? 5.712 -10.495 -11.033 1.00 98.31 106 GLU A N 1
ATOM 864 C CA . GLU A 1 106 ? 6.400 -9.477 -11.848 1.00 98.31 106 GLU A CA 1
ATOM 865 C C . GLU A 1 106 ? 7.891 -9.774 -11.934 1.00 98.31 106 GLU A C 1
ATOM 867 O O . GLU A 1 106 ? 8.462 -9.825 -13.028 1.00 98.31 106 GLU A O 1
ATOM 872 N N . ARG A 1 107 ? 8.509 -10.015 -10.774 1.00 98.31 107 ARG A N 1
ATOM 873 C CA . ARG A 1 107 ? 9.941 -10.260 -10.684 1.00 98.31 107 ARG A CA 1
ATOM 874 C C . ARG A 1 107 ? 10.332 -11.484 -11.492 1.00 98.31 107 ARG A C 1
ATOM 876 O O . ARG A 1 107 ? 11.265 -11.400 -12.287 1.00 98.31 107 ARG A O 1
ATOM 883 N N . ARG A 1 108 ? 9.599 -12.580 -11.313 1.00 98.56 108 ARG A N 1
ATOM 884 C CA . ARG A 1 108 ? 9.829 -13.838 -12.017 1.00 98.56 108 ARG A CA 1
ATOM 885 C C . ARG A 1 108 ? 9.658 -13.680 -13.525 1.00 98.56 108 ARG A C 1
ATOM 887 O O . ARG A 1 108 ? 10.536 -14.097 -14.269 1.00 98.56 108 ARG A O 1
ATOM 894 N N . ALA A 1 109 ? 8.585 -13.032 -13.982 1.00 98.19 109 ALA A N 1
ATOM 895 C CA . ALA A 1 109 ? 8.366 -12.789 -15.408 1.00 98.19 109 ALA A CA 1
ATOM 896 C C . ALA A 1 109 ? 9.528 -12.004 -16.026 1.00 98.19 109 ALA A C 1
ATOM 898 O O . ALA A 1 109 ? 9.998 -12.326 -17.111 1.00 98.19 109 ALA A O 1
ATOM 899 N N . ARG A 1 110 ? 10.034 -10.994 -15.320 1.00 97.12 110 ARG A N 1
ATOM 900 C CA . ARG A 1 110 ? 11.160 -10.190 -15.792 1.00 97.12 110 ARG A CA 1
ATOM 901 C C . ARG A 1 110 ? 12.489 -10.950 -15.770 1.00 97.12 110 ARG A C 1
ATOM 903 O O . ARG A 1 110 ? 13.285 -10.783 -16.688 1.00 97.12 110 ARG A O 1
ATOM 910 N N . GLU A 1 111 ? 12.741 -11.760 -14.745 1.00 97.75 111 GLU A N 1
ATOM 911 C CA . GLU A 1 111 ? 13.936 -12.612 -14.649 1.00 97.75 111 GLU A CA 1
ATOM 912 C C . GLU A 1 111 ? 13.954 -13.695 -15.736 1.00 97.75 111 GLU A C 1
ATOM 914 O O . GLU A 1 111 ? 14.977 -13.867 -16.387 1.00 97.75 111 GLU A O 1
ATOM 919 N N . GLU A 1 112 ? 12.830 -14.373 -15.977 1.00 97.94 112 GLU A N 1
ATOM 920 C CA . GLU A 1 112 ? 12.746 -15.490 -16.929 1.00 97.94 112 GLU A CA 1
ATOM 921 C C . GLU A 1 112 ? 12.622 -15.049 -18.394 1.00 97.94 112 GLU A C 1
ATOM 923 O O . GLU A 1 112 ? 13.053 -15.777 -19.284 1.00 97.94 112 GLU A O 1
ATOM 928 N N . LEU A 1 113 ? 12.005 -13.893 -18.668 1.00 97.62 113 LEU A N 1
ATOM 929 C CA . LEU A 1 113 ? 11.613 -13.504 -20.032 1.00 97.62 113 LEU A CA 1
ATOM 930 C C . LEU A 1 113 ? 12.342 -12.262 -20.564 1.00 97.62 113 LEU A C 1
ATOM 932 O O . LEU A 1 113 ? 12.128 -11.882 -21.715 1.00 97.62 113 LEU A O 1
ATOM 936 N N . ALA A 1 114 ? 13.149 -11.595 -19.737 1.00 96.06 114 ALA A N 1
ATOM 937 C CA . ALA A 1 114 ? 13.867 -10.376 -20.115 1.00 96.06 114 ALA A CA 1
ATOM 938 C C . ALA A 1 114 ? 15.203 -10.209 -19.369 1.00 96.06 114 ALA A C 1
ATOM 940 O O . ALA A 1 114 ? 15.618 -9.077 -19.111 1.00 96.06 114 ALA A O 1
ATOM 941 N N . ASP A 1 115 ? 15.854 -11.310 -18.977 1.00 95.94 115 ASP A N 1
ATOM 942 C CA . ASP A 1 115 ? 17.152 -11.336 -18.279 1.00 95.94 115 ASP A CA 1
ATOM 943 C C . ASP A 1 115 ? 17.231 -10.393 -17.062 1.00 95.94 115 ASP A C 1
ATOM 945 O O . ASP A 1 115 ? 18.260 -9.790 -16.748 1.00 95.94 115 ASP A O 1
ATOM 949 N N . GLY A 1 116 ? 16.104 -10.200 -16.374 1.00 94.38 116 GLY A N 1
ATOM 950 C CA . GLY A 1 116 ? 15.999 -9.326 -15.209 1.00 94.38 116 GLY A CA 1
ATOM 951 C C . GLY A 1 116 ? 15.991 -7.823 -15.521 1.00 94.38 116 GLY A C 1
ATOM 952 O O . GLY A 1 116 ? 15.870 -7.020 -14.585 1.00 94.38 116 GLY A O 1
ATOM 953 N N . VAL A 1 117 ? 16.055 -7.407 -16.791 1.00 94.69 117 VAL A N 1
ATOM 954 C CA . VAL A 1 117 ? 16.112 -5.996 -17.200 1.00 94.69 117 VAL A CA 1
ATOM 955 C C . VAL A 1 117 ? 14.828 -5.259 -16.803 1.00 94.69 117 VAL A C 1
ATOM 957 O O . VAL A 1 117 ? 13.737 -5.525 -17.299 1.00 94.69 117 VAL A O 1
ATOM 960 N N . LYS A 1 118 ? 14.948 -4.290 -15.887 1.00 94.12 118 LYS A N 1
ATOM 961 C CA . LYS A 1 118 ? 13.826 -3.436 -15.444 1.00 94.12 118 LYS A CA 1
ATOM 962 C C . LYS A 1 118 ? 13.497 -2.356 -16.463 1.00 94.12 118 LYS A C 1
ATOM 964 O O . LYS A 1 118 ? 14.411 -1.792 -17.044 1.00 94.12 118 LYS A O 1
ATOM 969 N N . HIS A 1 119 ? 12.224 -1.988 -16.577 1.00 94.62 119 HIS A N 1
ATOM 970 C CA . HIS A 1 119 ? 11.767 -0.852 -17.388 1.00 94.62 119 HIS A CA 1
ATOM 971 C C . HIS A 1 119 ? 12.192 -0.908 -18.864 1.00 94.62 119 HIS A C 1
ATOM 973 O O . HIS A 1 119 ? 12.542 0.109 -19.465 1.00 94.62 119 HIS A O 1
ATOM 979 N N . LEU A 1 120 ? 12.221 -2.110 -19.448 1.00 94.62 120 LEU A N 1
ATOM 980 C CA . LEU A 1 120 ? 12.671 -2.308 -20.825 1.00 94.62 120 LEU A CA 1
ATOM 981 C C . LEU A 1 120 ? 11.782 -1.550 -21.825 1.00 94.62 120 LEU A C 1
ATOM 983 O O . LEU A 1 120 ? 12.284 -0.823 -22.681 1.00 94.62 120 LEU A O 1
ATOM 987 N N . ARG A 1 121 ? 10.457 -1.626 -21.644 1.00 93.94 121 ARG A N 1
ATOM 988 C CA . ARG A 1 121 ? 9.484 -0.889 -22.462 1.00 93.94 121 ARG A CA 1
ATOM 989 C C . ARG A 1 121 ? 9.693 0.625 -22.358 1.00 93.94 121 ARG A C 1
ATOM 991 O O . ARG A 1 121 ? 9.660 1.326 -23.365 1.00 93.94 121 ARG A O 1
ATOM 998 N N . GLU A 1 122 ? 9.896 1.158 -21.155 1.00 95.62 122 GLU A N 1
ATOM 999 C CA . GLU A 1 122 ? 10.144 2.588 -20.949 1.00 95.62 122 GLU A CA 1
ATOM 1000 C C . GLU A 1 122 ? 11.479 3.035 -21.542 1.00 95.62 122 GLU A C 1
ATOM 1002 O O . GLU A 1 122 ? 11.553 4.136 -22.088 1.00 95.62 122 GLU A O 1
ATOM 1007 N N . ALA A 1 123 ? 12.514 2.194 -21.474 1.00 94.62 123 ALA A N 1
ATOM 1008 C CA . ALA A 1 123 ? 13.811 2.474 -22.078 1.00 94.62 123 ALA A CA 1
ATOM 1009 C C . ALA A 1 123 ? 13.708 2.596 -23.606 1.00 94.62 123 ALA A C 1
ATOM 1011 O O . ALA A 1 123 ? 14.228 3.556 -24.177 1.00 94.62 123 ALA A O 1
ATOM 1012 N N . GLU A 1 124 ? 12.960 1.703 -24.256 1.00 93.44 124 GLU A N 1
ATOM 1013 C CA . GLU A 1 124 ? 12.681 1.773 -25.696 1.00 93.44 124 GLU A CA 1
ATOM 1014 C C . GLU A 1 124 ? 11.862 3.013 -26.058 1.00 93.44 124 GLU A C 1
ATOM 1016 O O . GLU A 1 124 ? 12.242 3.773 -26.948 1.00 93.44 124 GLU A O 1
ATOM 1021 N N . MET A 1 125 ? 10.801 3.308 -25.297 1.00 93.25 125 MET A N 1
ATOM 1022 C CA . MET A 1 125 ? 10.035 4.545 -25.483 1.00 93.25 125 MET A CA 1
ATOM 1023 C C . MET A 1 125 ? 10.911 5.794 -25.311 1.00 93.25 125 MET A C 1
ATOM 1025 O O . MET A 1 125 ? 10.720 6.790 -26.014 1.00 93.25 125 MET A O 1
ATOM 1029 N N . LYS A 1 126 ? 11.864 5.772 -24.371 1.00 94.19 126 LYS A N 1
ATOM 1030 C CA . LYS A 1 126 ? 12.795 6.879 -24.142 1.00 94.19 126 LYS A CA 1
ATOM 1031 C C . LYS A 1 126 ? 13.758 7.034 -25.320 1.00 94.19 126 LYS A C 1
ATOM 1033 O O . LYS A 1 126 ? 13.899 8.158 -25.799 1.00 94.19 126 LYS A O 1
ATOM 1038 N N . ARG A 1 127 ? 14.345 5.942 -25.821 1.00 92.62 127 ARG A N 1
ATOM 1039 C CA . ARG A 1 127 ? 15.174 5.930 -27.039 1.00 92.62 127 ARG A CA 1
ATOM 1040 C C . ARG A 1 127 ? 14.431 6.540 -28.227 1.00 92.62 127 ARG A C 1
ATOM 1042 O O . ARG A 1 127 ? 14.961 7.427 -28.899 1.00 92.62 127 ARG A O 1
ATOM 1049 N N . ASP A 1 128 ? 13.200 6.105 -28.470 1.00 91.50 128 ASP A N 1
ATOM 1050 C CA . ASP A 1 128 ? 12.437 6.521 -29.649 1.00 91.50 128 ASP A CA 1
ATOM 1051 C C . ASP A 1 128 ? 12.088 8.019 -29.598 1.00 91.50 128 ASP A C 1
ATOM 1053 O O . ASP A 1 128 ? 12.138 8.717 -30.615 1.00 91.50 128 ASP A O 1
ATOM 1057 N N . ARG A 1 129 ? 11.824 8.540 -28.390 1.00 92.12 129 ARG A N 1
ATOM 1058 C CA . ARG A 1 129 ? 11.537 9.962 -28.119 1.00 92.12 129 ARG A CA 1
ATOM 1059 C C . ARG A 1 129 ? 12.783 10.853 -28.032 1.00 92.12 129 ARG A C 1
ATOM 1061 O O . ARG A 1 129 ? 12.650 12.078 -27.993 1.00 92.12 129 ARG A O 1
ATOM 1068 N N . THR A 1 130 ? 13.987 10.286 -27.997 1.00 92.25 130 THR A N 1
ATOM 1069 C CA . THR A 1 130 ? 15.236 11.057 -27.954 1.00 92.25 130 THR A CA 1
ATOM 1070 C C . THR A 1 130 ? 15.540 11.716 -29.301 1.00 92.25 130 THR A C 1
ATOM 1072 O O . THR A 1 130 ? 15.385 11.116 -30.365 1.00 92.25 130 THR A O 1
ATOM 1075 N N . THR A 1 131 ? 16.031 12.958 -29.265 1.00 90.75 131 THR A N 1
ATOM 1076 C CA . THR A 1 131 ? 16.527 13.688 -30.440 1.00 90.75 131 THR A CA 1
ATOM 1077 C C . THR A 1 131 ? 18.043 13.805 -30.335 1.00 90.75 131 THR A C 1
ATOM 1079 O O . THR A 1 131 ? 18.543 14.419 -29.395 1.00 90.75 131 THR A O 1
ATOM 1082 N N . SER A 1 132 ? 18.771 13.222 -31.288 1.00 87.75 132 SER A N 1
ATOM 1083 C CA . SER A 1 132 ? 20.237 13.218 -31.278 1.00 87.75 132 SER A CA 1
ATOM 1084 C C . SER A 1 132 ? 20.804 14.640 -31.302 1.00 87.75 132 SER A C 1
ATOM 1086 O O . SER A 1 132 ? 20.377 15.464 -32.108 1.00 87.75 132 SER A O 1
ATOM 1088 N N . GLY A 1 133 ? 21.760 14.919 -30.411 1.00 86.62 133 GLY A N 1
ATOM 1089 C CA . GLY A 1 133 ? 22.450 16.211 -30.320 1.00 86.62 133 GLY A CA 1
ATOM 1090 C C . GLY A 1 133 ? 21.637 17.356 -29.704 1.00 86.62 133 GLY A C 1
ATOM 1091 O O . GLY A 1 133 ? 22.135 18.478 -29.649 1.00 86.62 133 GLY A O 1
ATOM 1092 N N . LYS A 1 134 ? 20.402 17.111 -29.241 1.00 91.88 134 LYS A N 1
ATOM 1093 C CA . LYS A 1 134 ? 19.584 18.133 -28.580 1.00 91.88 134 LYS A CA 1
ATOM 1094 C C . LYS A 1 134 ? 19.860 18.149 -27.067 1.00 91.88 134 LYS A C 1
ATOM 1096 O O . LYS A 1 134 ? 19.648 17.115 -26.433 1.00 91.88 134 LYS A O 1
ATOM 1101 N N . PRO A 1 135 ? 20.224 19.306 -26.479 1.00 93.50 135 PRO A N 1
ATOM 1102 C CA . PRO A 1 135 ? 20.372 19.440 -25.033 1.00 93.50 135 PRO A CA 1
ATOM 1103 C C . PRO A 1 135 ? 19.129 18.965 -24.265 1.00 93.50 135 PRO A C 1
ATOM 1105 O O . PRO A 1 135 ? 18.004 19.345 -24.607 1.00 93.50 135 PRO A O 1
ATOM 1108 N N . GLY A 1 136 ? 19.322 18.128 -23.244 1.00 91.19 136 GLY A N 1
ATOM 1109 C CA . GLY A 1 136 ? 18.257 17.538 -22.420 1.00 91.19 136 GLY A CA 1
ATOM 1110 C C . GLY A 1 136 ? 17.611 16.270 -23.002 1.00 91.19 136 GLY A C 1
ATOM 1111 O O . GLY A 1 136 ? 16.658 15.740 -22.422 1.00 91.19 136 GLY A O 1
ATOM 1112 N N . HIS A 1 137 ? 18.080 15.787 -24.158 1.00 92.56 137 HIS A N 1
ATOM 1113 C CA . HIS A 1 137 ? 17.647 14.526 -24.775 1.00 92.56 137 HIS A CA 1
ATOM 1114 C C . HIS A 1 137 ? 18.737 13.441 -24.736 1.00 92.56 137 HIS A C 1
ATOM 1116 O O . HIS A 1 137 ? 18.556 12.380 -25.329 1.00 92.56 137 HIS A O 1
ATOM 1122 N N . GLU A 1 138 ? 19.849 13.677 -24.048 1.00 87.69 138 GLU A N 1
ATOM 1123 C CA . GLU A 1 138 ? 20.954 12.733 -23.939 1.00 87.69 138 GLU A CA 1
ATOM 1124 C C . GLU A 1 138 ? 20.477 11.396 -23.346 1.00 87.69 138 GLU A C 1
ATOM 1126 O O . GLU A 1 138 ? 19.634 11.342 -22.443 1.00 87.69 138 GLU A O 1
ATOM 1131 N N . LEU A 1 139 ? 21.005 10.305 -23.895 1.00 83.38 139 LEU A N 1
ATOM 1132 C CA . LEU A 1 139 ? 20.919 8.970 -23.315 1.00 83.38 139 LEU A CA 1
ATOM 1133 C C . LEU A 1 139 ? 22.307 8.679 -22.742 1.00 83.38 139 LEU A C 1
ATOM 1135 O O . LEU A 1 139 ? 23.293 9.036 -23.387 1.00 83.38 139 LEU A O 1
ATOM 1139 N N . LEU A 1 140 ? 22.353 8.142 -21.519 1.00 67.00 140 LEU A N 1
ATOM 1140 C CA . LEU A 1 140 ? 23.602 7.750 -20.856 1.00 67.00 140 LEU A CA 1
ATOM 1141 C C . LEU A 1 140 ? 24.385 6.744 -21.704 1.00 67.00 140 LEU A C 1
ATOM 1143 O O . LEU A 1 140 ? 23.724 5.868 -22.309 1.00 67.00 140 LEU A O 1
#

Secondary structure (DSSP, 8-state):
-PPPPPSSPPPTT--HHHHHHHHHHHHHHHHHHHHHHHHHHHHHHHHHHHHHHHHHHHHHHHTT-HHHHHHHHHHTTT--SBTTB-HHHHHHHHIIIIIHHHHHHHHHHHHHHSTT-TTHHHHHHHHHH--TT-TT----